Protein AF-A0A1J3JIP4-F1 (afdb_monomer_lite)

Secondary structure (DSSP, 8-state):
--------------------S--------------------SS------EEEEEE-S-TT-EEEEEEETTEEEEEEEETTEEEEEEEEE-SS-EEEEEEEE-TT-SSEEEEEEETTSEEEEEEEETTTTEEEEEEEEE-TTS--PPPTT--EEEE-TTSSEEEEEEETTEEEEEE--

Foldseek 3Di:
DDDDDDDDDDDDDDDDDDDDDDDDPPPDDPDPPDDPDDDDDPDFQPDFPDWDWDDALALVWIWIWTFRFQKIWIWTDDPPDIHTLDIDGHPAGWPDWDKDDAPVDNHIWIWTAGPLRKIWIWHADNVVRDIDTPDIDGPNVVPDDAAPVGWDWDQDNNRQWIWIDRYPPDIDIDGDD

Radius of gyration: 32.33 Å; chains: 1; bounding box: 63×103×50 Å

Sequence (177 aa):
LSSSFFAFGLLLFSLLPSLPPSFKILKARRRSAVDELDVATTHNPSSVSHSCVGNFTSPDDRNLILAKGNRLEIHRITGDSISLMMDIPIYGSIQNLQTFQHQDHASFNLFIATKKHQILVLQFDAKSQELITRAMTDVSALKHRPPECGEIDIIDPDCRIIGLYMCESYFEAFEIL

Organism: Noccaea caerulescens (NCBI:txid107243)

InterPro domains:
  IPR015943 WD40/YVTN repeat-like-containing domain superfamily [G3DSA:2.130.10.10] (47-176)
  IPR018846 RSE1/DDB1/CPSF1, first beta-propeller [PF10433] (47-175)
  IPR050358 RSE1/DDB1/CPSF1 [PTHR10644] (39-169)

Structure (mmCIF, N/CA/C/O backbone):
data_AF-A0A1J3JIP4-F1
#
_entry.id   AF-A0A1J3JIP4-F1
#
loop_
_atom_site.group_PDB
_atom_site.id
_atom_site.type_symbol
_atom_site.label_atom_id
_atom_site.label_alt_id
_atom_site.label_comp_id
_atom_site.label_asym_id
_atom_site.label_entity_id
_atom_site.label_seq_id
_atom_site.pdbx_PDB_ins_code
_atom_site.Cartn_x
_atom_site.Cartn_y
_atom_site.Cartn_z
_atom_site.occupancy
_atom_site.B_iso_or_equiv
_atom_site.auth_seq_id
_atom_site.auth_comp_id
_atom_site.auth_asym_id
_atom_site.auth_atom_id
_atom_site.pdbx_PDB_model_num
ATOM 1 N N . LEU A 1 1 ? 39.579 82.096 -28.771 1.00 41.53 1 LEU A N 1
ATOM 2 C CA . LEU A 1 1 ? 39.026 83.417 -29.160 1.00 41.53 1 LEU A CA 1
ATOM 3 C C . LEU A 1 1 ? 37.929 83.172 -30.186 1.00 41.53 1 LEU A C 1
ATOM 5 O O . LEU A 1 1 ? 38.173 82.358 -31.064 1.00 41.53 1 LEU A O 1
ATOM 9 N N . SER A 1 2 ? 36.786 83.863 -30.059 1.00 29.89 2 SER A N 1
ATOM 10 C CA . SER A 1 2 ? 35.488 83.657 -30.750 1.00 29.89 2 SER A CA 1
ATOM 11 C C . SER A 1 2 ? 34.520 82.783 -29.926 1.00 29.89 2 SER A C 1
ATOM 13 O O . SER A 1 2 ? 34.749 81.589 -29.800 1.00 29.89 2 SER A O 1
ATOM 15 N N . SER A 1 3 ? 33.670 83.376 -29.072 1.00 30.41 3 SER A N 1
ATOM 16 C CA . SER A 1 3 ? 32.350 84.005 -29.345 1.00 30.41 3 SER A CA 1
ATOM 17 C C . SER A 1 3 ? 31.227 82.946 -29.230 1.00 30.41 3 SER A C 1
ATOM 19 O O . SER A 1 3 ? 31.285 81.913 -29.875 1.00 30.41 3 SER A O 1
ATOM 21 N N . SER A 1 4 ? 30.380 82.975 -28.192 1.00 36.66 4 SER A N 1
ATOM 22 C CA . SER A 1 4 ? 29.176 83.807 -27.976 1.00 36.66 4 SER A CA 1
ATOM 23 C C . SER A 1 4 ? 27.884 83.002 -28.203 1.00 36.66 4 SER A C 1
ATOM 25 O O . SER A 1 4 ? 27.889 82.059 -28.982 1.00 36.66 4 SER A O 1
ATOM 27 N N . PHE A 1 5 ? 26.807 83.470 -27.560 1.00 36.44 5 PHE A N 1
ATOM 28 C CA . PHE A 1 5 ? 25.385 83.073 -27.591 1.00 36.44 5 PHE A CA 1
ATOM 29 C C . PHE A 1 5 ? 24.915 82.223 -26.394 1.00 36.44 5 PHE A C 1
ATOM 31 O O . PHE A 1 5 ? 25.268 81.059 -26.266 1.00 36.44 5 PHE A O 1
ATOM 38 N N . PHE A 1 6 ? 24.330 82.848 -25.355 1.00 33.25 6 PHE A N 1
ATOM 39 C CA . PHE A 1 6 ? 22.910 83.276 -25.223 1.00 33.25 6 PHE A CA 1
ATOM 40 C C . PHE A 1 6 ? 21.953 82.074 -25.265 1.00 33.25 6 PHE A C 1
ATOM 42 O O . PHE A 1 6 ? 22.053 81.263 -26.168 1.00 33.25 6 PHE A O 1
ATOM 49 N N . ALA A 1 7 ? 20.923 81.927 -24.439 1.00 37.44 7 ALA A N 1
ATOM 50 C CA . ALA A 1 7 ? 20.397 82.601 -23.254 1.00 37.44 7 ALA A CA 1
ATOM 51 C C . ALA A 1 7 ? 19.100 81.839 -22.889 1.00 37.44 7 ALA A C 1
ATOM 53 O O . ALA A 1 7 ? 18.689 80.940 -23.616 1.00 37.44 7 ALA A O 1
ATOM 54 N N . PHE A 1 8 ? 18.428 82.313 -21.838 1.00 33.09 8 PHE A N 1
ATOM 55 C CA . PHE A 1 8 ? 17.087 81.954 -21.361 1.00 33.09 8 PHE A CA 1
ATOM 56 C C . PHE A 1 8 ? 17.031 80.675 -20.519 1.00 33.09 8 PHE A C 1
ATOM 58 O O . PHE A 1 8 ? 17.262 79.582 -21.001 1.00 33.09 8 PHE A O 1
ATOM 65 N N . GLY A 1 9 ? 16.704 80.724 -19.233 1.00 32.09 9 GLY A N 1
ATOM 66 C CA . GLY A 1 9 ? 16.021 81.769 -18.481 1.00 32.09 9 GLY A CA 1
ATOM 67 C C . GLY A 1 9 ? 15.006 81.105 -17.555 1.00 32.09 9 GLY A C 1
ATOM 68 O O . GLY A 1 9 ? 14.533 80.013 -17.840 1.00 32.09 9 GLY A O 1
ATOM 69 N N . LEU A 1 10 ? 14.666 81.823 -16.488 1.00 39.12 10 LEU A N 1
ATOM 70 C CA . LEU A 1 10 ? 13.646 81.517 -15.483 1.00 39.12 10 LEU A CA 1
ATOM 71 C C . LEU A 1 10 ? 14.024 80.532 -14.365 1.00 39.12 10 LEU A C 1
ATOM 73 O O . LEU A 1 10 ? 13.653 79.366 -14.332 1.00 39.12 10 LEU A O 1
ATOM 77 N N . LEU A 1 11 ? 14.684 81.103 -13.351 1.00 36.88 11 LEU A N 1
ATOM 78 C CA . LEU A 1 11 ? 14.004 81.485 -12.101 1.00 36.88 11 LEU A CA 1
ATOM 79 C C . LEU A 1 11 ? 12.537 81.009 -12.006 1.00 36.88 11 LEU A C 1
ATOM 81 O O . LEU A 1 11 ? 11.672 81.613 -12.630 1.00 36.88 11 LEU A O 1
ATOM 85 N N . LEU A 1 12 ? 12.242 80.051 -11.128 1.00 37.03 12 LEU A N 1
ATOM 86 C CA . LEU A 1 12 ? 11.589 80.402 -9.866 1.00 37.03 12 LEU A CA 1
ATOM 87 C C . LEU A 1 12 ? 11.687 79.254 -8.855 1.00 37.03 12 LEU A C 1
ATOM 89 O O . LEU A 1 12 ? 11.083 78.194 -8.970 1.00 37.03 12 LEU A O 1
ATOM 93 N N . PHE A 1 13 ? 12.492 79.541 -7.846 1.00 39.09 13 PHE A N 1
ATOM 94 C CA . PHE A 1 13 ? 12.516 78.938 -6.530 1.00 39.09 13 PHE A CA 1
ATOM 95 C C . PHE A 1 13 ? 11.165 79.203 -5.843 1.00 39.09 13 PHE A C 1
ATOM 97 O O . PHE A 1 13 ? 10.874 80.362 -5.560 1.00 39.09 13 PHE A O 1
ATOM 104 N N . SER A 1 14 ? 10.369 78.175 -5.545 1.00 38.41 14 SER A N 1
ATOM 105 C CA . SER A 1 14 ? 9.436 78.180 -4.403 1.00 38.41 14 SER A CA 1
ATOM 106 C C . SER A 1 14 ? 8.641 76.877 -4.316 1.00 38.41 14 SER A C 1
ATOM 108 O O . SER A 1 14 ? 7.646 76.705 -5.002 1.00 38.41 14 SER A O 1
ATOM 110 N N . LEU A 1 15 ? 9.080 75.967 -3.442 1.00 36.06 15 LEU A N 1
ATOM 111 C CA . LEU A 1 15 ? 8.274 75.318 -2.392 1.00 36.06 15 LEU A CA 1
ATOM 112 C C . LEU A 1 15 ? 9.068 74.126 -1.820 1.00 36.06 15 LEU A C 1
ATOM 114 O O . LEU A 1 15 ? 9.252 73.092 -2.451 1.00 36.06 15 LEU A O 1
ATOM 118 N N . LEU A 1 16 ? 9.585 74.364 -0.613 1.00 37.41 16 LEU A N 1
ATOM 119 C CA . LEU A 1 16 ? 10.151 73.441 0.388 1.00 37.41 16 LEU A CA 1
ATOM 120 C C . LEU A 1 16 ? 9.261 72.186 0.632 1.00 37.41 16 LEU A C 1
ATOM 122 O O . LEU A 1 16 ? 8.097 72.250 0.239 1.00 37.41 16 LEU A O 1
ATOM 126 N N . PRO A 1 17 ? 9.687 71.114 1.363 1.00 45.16 17 PRO A N 1
ATOM 127 C CA . PRO A 1 17 ? 10.818 71.043 2.308 1.00 45.16 17 PRO A CA 1
ATOM 128 C C . PRO A 1 17 ? 11.694 69.752 2.307 1.00 45.16 17 PRO A C 1
ATOM 130 O O . PRO A 1 17 ? 11.268 68.647 1.993 1.00 45.16 17 PRO A O 1
ATOM 133 N N . SER A 1 18 ? 12.946 69.947 2.742 1.00 41.72 18 SER A N 1
ATOM 134 C CA . SER A 1 18 ? 13.859 69.057 3.496 1.00 41.72 18 SER A CA 1
ATOM 135 C C . SER A 1 18 ? 13.672 67.523 3.483 1.00 41.72 18 SER A C 1
ATOM 137 O O . SER A 1 18 ? 12.836 66.975 4.202 1.00 41.72 18 SER A O 1
ATOM 139 N N . LEU A 1 19 ? 14.613 66.827 2.829 1.00 45.75 19 LEU A N 1
ATOM 140 C CA . LEU A 1 19 ? 14.986 65.439 3.140 1.00 45.75 19 LEU A CA 1
ATOM 141 C C . LEU A 1 19 ? 15.787 65.362 4.462 1.00 45.75 19 LEU A C 1
ATOM 143 O O . LEU A 1 19 ? 16.731 66.139 4.623 1.00 45.75 19 LEU A O 1
ATOM 147 N N . PRO A 1 20 ? 15.525 64.391 5.358 1.00 48.91 20 PRO A N 1
ATOM 148 C CA . PRO A 1 20 ? 16.474 64.013 6.401 1.00 48.91 20 PRO A CA 1
ATOM 149 C C . PRO A 1 20 ? 17.624 63.143 5.837 1.00 48.91 20 PRO A C 1
ATOM 151 O O . PRO A 1 20 ? 17.411 62.338 4.923 1.00 48.91 20 PRO A O 1
ATOM 154 N N . PRO A 1 21 ? 18.855 63.266 6.372 1.00 50.38 21 PRO A N 1
ATOM 155 C CA . PRO A 1 21 ? 20.043 62.622 5.829 1.00 50.38 21 PRO A CA 1
ATOM 156 C C . PRO A 1 21 ? 20.290 61.287 6.534 1.00 50.38 21 PRO A C 1
ATOM 158 O O . PRO A 1 21 ? 20.864 61.265 7.616 1.00 50.38 21 PRO A O 1
ATOM 161 N N . SER A 1 22 ? 19.856 60.165 5.958 1.00 51.31 22 SER A N 1
ATOM 162 C CA . SER A 1 22 ? 20.448 58.835 6.225 1.00 51.31 22 SER A CA 1
ATOM 163 C C . SER A 1 22 ? 19.695 57.715 5.510 1.00 51.31 22 SER A C 1
ATOM 165 O O . SER A 1 22 ? 19.130 56.826 6.128 1.00 51.31 22 SER A O 1
ATOM 167 N N . PHE A 1 23 ? 19.761 57.685 4.183 1.00 35.78 23 PHE A N 1
ATOM 168 C CA . PHE A 1 23 ? 19.615 56.421 3.466 1.00 35.78 23 PHE A CA 1
ATOM 169 C C . PHE A 1 23 ? 20.739 56.322 2.447 1.00 35.78 23 PHE A C 1
ATOM 171 O O . PHE A 1 23 ? 20.711 56.919 1.373 1.00 35.78 23 PHE A O 1
ATOM 178 N N . LYS A 1 24 ? 21.784 55.580 2.826 1.00 42.09 24 LYS A N 1
ATOM 179 C CA . LYS A 1 24 ? 22.763 55.071 1.869 1.00 42.09 24 LYS A CA 1
ATOM 180 C C . LYS A 1 24 ? 21.974 54.303 0.814 1.00 42.09 24 LYS A C 1
ATOM 182 O O . LYS A 1 24 ? 21.288 53.340 1.148 1.00 42.09 24 LYS A O 1
ATOM 187 N N . ILE A 1 25 ? 22.071 54.738 -0.438 1.00 38.94 25 ILE A N 1
ATOM 188 C CA . ILE A 1 25 ? 21.542 54.016 -1.593 1.00 38.94 25 ILE A CA 1
ATOM 189 C C . ILE A 1 25 ? 22.296 52.684 -1.655 1.00 38.94 25 ILE A C 1
ATOM 191 O O . ILE A 1 25 ? 23.403 52.589 -2.187 1.00 38.94 25 ILE A O 1
ATOM 195 N N . LEU A 1 26 ? 21.718 51.648 -1.048 1.00 39.41 26 LEU A N 1
ATOM 196 C CA . LEU A 1 26 ? 22.127 50.274 -1.272 1.00 39.41 26 LEU A CA 1
ATOM 197 C C . LEU A 1 26 ? 21.696 49.938 -2.695 1.00 39.41 26 LEU A C 1
ATOM 199 O O . LEU A 1 26 ? 20.515 49.793 -3.001 1.00 39.41 26 LEU A O 1
ATOM 203 N N . LYS A 1 27 ? 22.698 49.900 -3.571 1.00 40.62 27 LYS A N 1
ATOM 204 C CA . LYS A 1 27 ? 22.640 49.449 -4.958 1.00 40.62 27 LYS A CA 1
ATOM 205 C C . LYS A 1 27 ? 21.668 48.269 -5.064 1.00 40.62 27 LYS A C 1
ATOM 207 O O . LYS A 1 27 ? 21.904 47.229 -4.448 1.00 40.62 27 LYS A O 1
ATOM 212 N N . ALA A 1 28 ? 20.581 48.452 -5.814 1.00 42.50 28 ALA A N 1
ATOM 213 C CA . ALA A 1 28 ? 19.571 47.430 -6.045 1.00 42.50 28 ALA A CA 1
ATOM 214 C C . ALA A 1 28 ? 20.239 46.174 -6.622 1.00 42.50 28 ALA A C 1
ATOM 216 O O . ALA A 1 28 ? 20.588 46.101 -7.801 1.00 42.50 28 ALA A O 1
ATOM 217 N N . ARG A 1 29 ? 20.461 45.181 -5.761 1.00 39.09 29 ARG A N 1
ATOM 218 C CA . ARG A 1 29 ? 20.856 43.841 -6.168 1.00 39.09 29 ARG A CA 1
ATOM 219 C C . ARG A 1 29 ? 19.580 43.184 -6.671 1.00 39.09 29 ARG A C 1
ATOM 221 O O . ARG A 1 29 ? 18.707 42.880 -5.865 1.00 39.09 29 ARG A O 1
ATOM 228 N N . ARG A 1 30 ? 19.470 42.973 -7.989 1.00 46.19 30 ARG A N 1
ATOM 229 C CA . ARG A 1 30 ? 18.530 41.995 -8.557 1.00 46.19 30 ARG A CA 1
ATOM 230 C C . ARG A 1 30 ? 18.787 40.673 -7.833 1.00 46.19 30 ARG A C 1
ATOM 232 O O . ARG A 1 30 ? 19.764 39.988 -8.123 1.00 46.19 30 ARG A O 1
ATOM 239 N N . ARG A 1 31 ? 17.967 40.361 -6.834 1.00 41.25 31 ARG A N 1
ATOM 240 C CA . ARG A 1 31 ? 17.798 38.996 -6.356 1.00 41.25 31 ARG A CA 1
ATOM 241 C C . ARG A 1 31 ? 16.720 38.414 -7.252 1.00 41.25 31 ARG A C 1
ATOM 243 O O . ARG A 1 31 ? 15.605 38.921 -7.294 1.00 41.25 31 ARG A O 1
ATOM 250 N N . SER A 1 32 ? 17.130 37.449 -8.057 1.00 41.25 32 SER A N 1
ATOM 251 C CA . SER A 1 32 ? 16.248 36.535 -8.763 1.00 41.25 32 SER A CA 1
ATOM 252 C C . SER A 1 32 ? 15.226 35.986 -7.768 1.00 41.25 32 SER A C 1
ATOM 254 O O . SER A 1 32 ? 15.609 35.304 -6.821 1.00 41.25 32 SER A O 1
ATOM 256 N N . ALA A 1 33 ? 13.957 36.338 -7.954 1.00 49.22 33 ALA A N 1
ATOM 257 C CA . ALA A 1 33 ? 12.847 35.647 -7.321 1.00 49.22 33 ALA A CA 1
ATOM 258 C C . ALA A 1 33 ? 12.774 34.259 -7.962 1.00 49.22 33 ALA A C 1
ATOM 260 O O . ALA A 1 33 ? 12.391 34.148 -9.124 1.00 49.22 33 ALA A O 1
ATOM 261 N N . VAL A 1 34 ? 13.244 33.235 -7.257 1.00 52.41 34 VAL A N 1
ATOM 262 C CA . VAL A 1 34 ? 13.053 31.839 -7.646 1.00 52.41 34 VAL A CA 1
ATOM 263 C C . VAL A 1 34 ? 12.633 31.097 -6.380 1.00 52.41 34 VAL A C 1
ATOM 265 O O . VAL A 1 34 ? 13.424 30.957 -5.451 1.00 52.41 34 VAL A O 1
ATOM 268 N N . ASP A 1 35 ? 11.356 30.724 -6.403 1.00 51.41 35 ASP A N 1
ATOM 269 C CA . ASP A 1 35 ? 10.651 29.687 -5.646 1.00 51.41 35 ASP A CA 1
ATOM 270 C C . ASP A 1 35 ? 10.394 29.888 -4.140 1.00 51.41 35 ASP A C 1
ATOM 272 O O . ASP A 1 35 ? 10.946 29.198 -3.292 1.00 51.41 35 ASP A O 1
ATOM 276 N N . GLU A 1 36 ? 9.418 30.746 -3.824 1.00 50.97 36 GLU A N 1
ATOM 277 C CA . GLU A 1 36 ? 8.516 30.550 -2.674 1.00 50.97 36 GLU A CA 1
ATOM 278 C C . GLU A 1 36 ? 7.135 30.142 -3.217 1.00 50.97 36 GLU A C 1
ATOM 280 O O . GLU A 1 36 ? 6.217 30.953 -3.321 1.00 50.97 36 GLU A O 1
ATOM 285 N N . LEU A 1 37 ? 7.004 28.893 -3.671 1.00 58.66 37 LEU A N 1
ATOM 286 C CA . LEU A 1 37 ? 5.710 28.317 -4.042 1.00 58.66 37 LEU A CA 1
ATOM 287 C C . LEU A 1 37 ? 5.263 27.361 -2.938 1.00 58.66 37 LEU A C 1
ATOM 289 O O . LEU A 1 37 ? 5.747 26.234 -2.860 1.00 58.66 37 LEU A O 1
ATOM 293 N N . ASP A 1 38 ? 4.311 27.805 -2.118 1.00 50.00 38 ASP A N 1
ATOM 294 C CA . ASP A 1 38 ? 3.584 26.923 -1.208 1.00 50.00 38 ASP A CA 1
ATOM 295 C C . ASP A 1 38 ? 2.490 26.181 -1.983 1.00 50.00 38 ASP A C 1
ATOM 297 O O . ASP A 1 38 ? 1.533 26.770 -2.494 1.00 50.00 38 ASP A O 1
ATOM 301 N N . VAL A 1 39 ? 2.635 24.859 -2.085 1.00 56.97 39 VAL A N 1
ATOM 302 C CA . VAL A 1 39 ? 1.637 23.980 -2.699 1.00 56.97 39 VAL A CA 1
ATOM 303 C C . VAL A 1 39 ? 0.696 23.478 -1.609 1.00 56.97 39 VAL A C 1
ATOM 305 O O . VAL A 1 39 ? 1.009 22.538 -0.881 1.00 56.97 39 VAL A O 1
ATOM 308 N N . ALA A 1 40 ? -0.481 24.091 -1.511 1.00 46.03 40 ALA A N 1
ATOM 309 C CA . ALA A 1 40 ? -1.568 23.622 -0.658 1.00 46.03 40 ALA A CA 1
ATOM 310 C C . ALA A 1 40 ? -2.608 22.863 -1.497 1.00 46.03 40 ALA A C 1
ATOM 312 O O . ALA A 1 40 ? -3.096 23.363 -2.510 1.00 46.03 40 ALA A O 1
ATOM 313 N N . THR A 1 41 ? -2.973 21.650 -1.081 1.00 48.50 41 THR A N 1
ATOM 314 C CA . THR A 1 41 ? -4.070 20.896 -1.706 1.00 48.50 41 THR A CA 1
ATOM 315 C C . THR A 1 41 ? -5.403 21.366 -1.118 1.00 48.50 41 THR A C 1
ATOM 317 O O . THR A 1 41 ? -5.719 21.076 0.029 1.00 48.50 41 THR A O 1
ATOM 320 N N . THR A 1 42 ? -6.193 22.128 -1.885 1.00 51.94 42 THR A N 1
ATOM 321 C CA . THR A 1 42 ? -7.498 22.664 -1.429 1.00 51.94 42 THR A CA 1
ATOM 322 C C . THR A 1 42 ? -8.599 21.596 -1.380 1.00 51.94 42 THR A C 1
ATOM 324 O O . THR A 1 42 ? -9.568 21.741 -0.642 1.00 51.94 42 THR A O 1
ATOM 327 N N . HIS A 1 43 ? -8.461 20.515 -2.153 1.00 50.41 43 HIS A N 1
ATOM 328 C CA . HIS A 1 43 ? -9.403 19.398 -2.182 1.00 50.41 43 HIS A CA 1
ATOM 329 C C . HIS A 1 43 ? -8.639 18.086 -2.371 1.00 50.41 43 HIS A C 1
ATOM 331 O O . HIS A 1 43 ? -7.778 17.988 -3.250 1.00 50.41 43 HIS A O 1
ATOM 337 N N . ASN A 1 44 ? -8.957 17.076 -1.560 1.00 56.12 44 ASN A N 1
ATOM 338 C CA . ASN A 1 44 ? -8.353 15.757 -1.707 1.00 56.12 44 ASN A CA 1
ATOM 339 C C . ASN A 1 44 ? -8.757 15.141 -3.060 1.00 56.12 44 ASN A C 1
ATOM 341 O O . ASN A 1 44 ? -9.894 15.317 -3.501 1.00 56.12 44 ASN A O 1
ATOM 345 N N . PRO A 1 45 ? -7.858 14.424 -3.750 1.00 59.78 45 PRO A N 1
ATOM 346 C CA . PRO A 1 45 ? -8.215 13.726 -4.981 1.00 59.78 45 PRO A CA 1
ATOM 347 C C . PRO A 1 45 ? -9.414 12.796 -4.734 1.00 59.78 45 PRO A C 1
ATOM 349 O O . PRO A 1 45 ? -9.384 11.959 -3.839 1.00 59.78 45 PRO A O 1
ATOM 352 N N . SER A 1 46 ? -10.487 12.957 -5.511 1.00 59.69 46 SER A N 1
ATOM 353 C CA . SER A 1 46 ? -11.719 12.160 -5.386 1.00 59.69 46 SER A CA 1
ATOM 354 C C . SER A 1 46 ? -11.763 10.960 -6.333 1.00 59.69 46 SER A C 1
ATOM 356 O O . SER A 1 46 ? -12.566 10.051 -6.132 1.00 59.69 46 SER A O 1
ATOM 358 N N . SER A 1 47 ? -10.897 10.938 -7.350 1.00 68.50 47 SER A N 1
ATOM 359 C CA . SER A 1 47 ? -10.791 9.819 -8.284 1.00 68.50 47 SER A CA 1
ATOM 360 C C . SER A 1 47 ? -10.062 8.653 -7.626 1.00 68.50 47 SER A C 1
ATOM 362 O O . SER A 1 47 ? -8.889 8.773 -7.268 1.00 68.50 47 SER A O 1
ATOM 364 N N . VAL A 1 48 ? -10.745 7.518 -7.513 1.00 74.31 48 VAL A N 1
ATOM 365 C CA . VAL A 1 48 ? -10.139 6.246 -7.111 1.00 74.31 48 VAL A CA 1
ATOM 366 C C . VAL A 1 48 ? -9.378 5.687 -8.311 1.00 74.31 48 VAL A C 1
ATOM 368 O O . VAL A 1 48 ? -9.964 5.518 -9.378 1.00 74.31 48 VAL A O 1
ATOM 371 N N . SER A 1 49 ? -8.075 5.452 -8.161 1.00 81.50 49 SER A N 1
ATOM 372 C CA . SER A 1 49 ? -7.249 4.814 -9.192 1.00 81.50 49 SER A CA 1
ATOM 373 C C . SER A 1 49 ? -7.257 3.297 -9.047 1.00 81.50 49 SER A C 1
ATOM 375 O O . SER A 1 49 ? -7.467 2.593 -10.027 1.00 81.50 49 SER A O 1
ATOM 377 N N . HIS A 1 50 ? -7.079 2.806 -7.821 1.00 86.19 50 HIS A N 1
ATOM 378 C CA . HIS A 1 50 ? -7.043 1.381 -7.508 1.00 86.19 50 HIS A CA 1
ATOM 379 C C . HIS A 1 50 ? -7.828 1.104 -6.234 1.00 86.19 50 HIS A C 1
ATOM 381 O O . HIS A 1 50 ? -7.920 1.950 -5.342 1.00 86.19 50 HIS A O 1
ATOM 387 N N . SER A 1 51 ? -8.379 -0.098 -6.140 1.00 90.69 51 SER A N 1
ATOM 388 C CA . SER A 1 51 ? -9.064 -0.568 -4.946 1.00 90.69 51 SER A CA 1
ATOM 389 C C . SER A 1 51 ? -8.780 -2.041 -4.737 1.00 90.69 51 SER A C 1
ATOM 391 O O . SER A 1 51 ? -8.850 -2.810 -5.697 1.00 90.69 51 SER A O 1
ATOM 393 N N . CYS A 1 52 ? -8.552 -2.447 -3.497 1.00 90.81 52 CYS A N 1
ATOM 394 C CA . CYS A 1 52 ? -8.559 -3.854 -3.133 1.00 90.81 52 CYS A CA 1
ATOM 395 C C . CYS A 1 52 ? -9.434 -4.083 -1.901 1.00 90.81 52 CYS A C 1
ATOM 397 O O . CYS A 1 52 ? -9.705 -3.174 -1.111 1.00 90.81 52 CYS A O 1
ATOM 399 N N . VAL A 1 53 ? -9.916 -5.315 -1.774 1.00 91.25 53 VAL A N 1
ATOM 400 C CA . VAL A 1 53 ? -10.709 -5.760 -0.634 1.00 91.25 53 VAL A CA 1
ATOM 401 C C . VAL A 1 53 ? -9.991 -6.940 -0.016 1.00 91.25 53 VAL A C 1
ATOM 403 O O . VAL A 1 53 ? -9.694 -7.913 -0.705 1.00 91.25 53 VAL A O 1
ATOM 406 N N . GLY A 1 54 ? -9.754 -6.859 1.283 1.00 87.88 54 GLY A N 1
ATOM 407 C CA . GLY A 1 54 ? -9.055 -7.891 2.025 1.00 87.88 54 GLY A CA 1
ATOM 408 C C . GLY A 1 54 ? -9.177 -7.652 3.515 1.00 87.88 54 GLY A C 1
ATOM 409 O O . GLY A 1 54 ? -9.609 -6.588 3.961 1.00 87.88 54 GLY A O 1
ATOM 410 N N . ASN A 1 55 ? -8.804 -8.654 4.289 1.00 88.62 55 ASN A N 1
ATOM 411 C CA . ASN A 1 55 ? -8.711 -8.509 5.729 1.00 88.62 55 ASN A CA 1
ATOM 412 C C . ASN A 1 55 ? -7.349 -7.863 5.960 1.00 88.62 55 ASN A C 1
ATOM 414 O O . ASN A 1 55 ? -6.358 -8.389 5.485 1.00 88.62 55 ASN A O 1
ATOM 418 N N . PHE A 1 56 ? -7.285 -6.663 6.529 1.00 86.81 56 PHE A N 1
ATOM 419 C CA . PHE A 1 56 ? -6.012 -5.935 6.643 1.00 86.81 56 PHE A CA 1
ATOM 420 C C . PHE A 1 56 ? -5.755 -5.462 8.067 1.00 86.81 56 PHE A C 1
ATOM 422 O O . PHE A 1 56 ? -4.649 -5.580 8.583 1.00 86.81 56 PHE A O 1
ATOM 429 N N . THR A 1 57 ? -6.804 -4.979 8.725 1.00 87.06 57 THR A N 1
ATOM 430 C CA . THR A 1 57 ? -6.737 -4.483 10.103 1.00 87.06 57 THR A CA 1
ATOM 431 C C . THR A 1 57 ? -6.849 -5.591 11.148 1.00 87.06 57 THR A C 1
ATOM 433 O O . THR A 1 57 ? -6.245 -5.497 12.214 1.00 87.06 57 THR A O 1
ATOM 436 N N . SER A 1 58 ? -7.601 -6.648 10.841 1.00 84.38 58 SER A N 1
ATOM 437 C CA . SER A 1 58 ? -7.819 -7.820 11.690 1.00 84.38 58 SER A CA 1
ATOM 438 C C . SER A 1 58 ? -8.228 -9.007 10.810 1.00 84.38 58 SER A C 1
ATOM 440 O O . SER A 1 58 ? -8.835 -8.780 9.763 1.00 84.38 58 SER A O 1
ATOM 442 N N . PRO A 1 59 ? -7.946 -10.263 11.204 1.00 83.50 59 PRO A N 1
ATOM 443 C CA . PRO A 1 59 ? -8.411 -11.448 10.481 1.00 83.50 59 PRO A CA 1
ATOM 444 C C . PRO A 1 59 ? -9.931 -11.569 10.367 1.00 83.50 59 PRO A C 1
ATOM 446 O O . PRO A 1 59 ? -10.393 -12.191 9.416 1.00 83.50 59 PRO A O 1
ATOM 449 N N . ASP A 1 60 ? -10.698 -10.956 11.266 1.00 86.00 60 ASP A N 1
ATOM 450 C CA . ASP A 1 60 ? -12.168 -11.002 11.229 1.00 86.00 60 ASP A CA 1
ATOM 451 C C . ASP A 1 60 ? -12.787 -9.779 10.536 1.00 86.00 60 ASP A C 1
ATOM 453 O O . ASP A 1 60 ? -13.969 -9.782 10.184 1.00 86.00 60 ASP A O 1
ATOM 457 N N . ASP A 1 61 ? -11.993 -8.727 10.322 1.00 86.12 61 ASP A N 1
ATOM 458 C CA . ASP A 1 61 ? -12.473 -7.470 9.763 1.00 86.12 61 ASP A CA 1
ATOM 459 C C . ASP A 1 61 ? -12.200 -7.396 8.270 1.00 86.12 61 ASP A C 1
ATOM 461 O O . ASP A 1 61 ? -11.066 -7.535 7.813 1.00 86.12 61 ASP A O 1
ATOM 465 N N . ARG A 1 62 ? -13.246 -7.092 7.500 1.00 90.75 62 ARG A N 1
ATOM 466 C CA . ARG A 1 62 ? -13.122 -6.862 6.065 1.00 90.75 62 ARG A CA 1
ATOM 467 C C . ARG A 1 62 ? -12.833 -5.392 5.796 1.00 90.75 62 ARG A C 1
ATOM 469 O O . ARG A 1 62 ? -13.600 -4.511 6.194 1.00 90.75 62 ARG A O 1
ATOM 476 N N . ASN A 1 63 ? -11.746 -5.119 5.087 1.00 92.56 63 ASN A N 1
ATOM 477 C CA . ASN A 1 63 ? -11.321 -3.770 4.750 1.00 92.56 63 ASN A CA 1
ATOM 478 C C . ASN A 1 63 ? -11.441 -3.504 3.247 1.00 92.56 63 ASN A C 1
ATOM 480 O O . ASN A 1 63 ? -11.172 -4.370 2.414 1.00 92.56 63 ASN A O 1
ATOM 484 N N . LEU A 1 64 ? -11.846 -2.280 2.917 1.00 93.19 64 LEU A N 1
ATOM 485 C CA . LEU A 1 64 ? -11.791 -1.721 1.573 1.00 93.19 64 LEU A CA 1
ATOM 486 C C . LEU A 1 64 ? -10.662 -0.699 1.545 1.00 93.19 64 LEU A C 1
ATOM 488 O O . LEU A 1 64 ? -10.722 0.318 2.233 1.00 93.19 64 LEU A O 1
ATOM 492 N N . ILE A 1 65 ? -9.641 -0.967 0.747 1.00 93.94 65 ILE A N 1
ATOM 493 C CA . ILE A 1 65 ? -8.478 -0.099 0.613 1.00 93.94 65 ILE A CA 1
ATOM 494 C C . ILE A 1 65 ? -8.591 0.612 -0.727 1.00 93.94 65 ILE A C 1
ATOM 496 O O . ILE A 1 65 ? -8.736 -0.029 -1.768 1.00 93.94 65 ILE A O 1
ATOM 500 N N . LEU A 1 66 ? -8.550 1.939 -0.697 1.00 92.62 66 LEU A N 1
ATOM 501 C CA . LEU A 1 66 ? -8.704 2.801 -1.859 1.00 92.62 66 LEU A CA 1
ATOM 502 C C . LEU A 1 66 ? -7.440 3.626 -2.063 1.00 92.62 66 LEU A C 1
ATOM 504 O O . LEU A 1 66 ? -7.000 4.353 -1.176 1.00 92.62 66 LEU A O 1
ATOM 508 N N . ALA A 1 67 ? -6.897 3.570 -3.270 1.00 90.75 67 ALA A N 1
ATOM 509 C CA . ALA A 1 67 ? -5.890 4.502 -3.737 1.00 90.75 67 ALA A CA 1
ATOM 510 C C . ALA A 1 67 ? -6.587 5.670 -4.440 1.00 90.75 67 ALA A C 1
ATOM 512 O O . ALA A 1 67 ? -7.261 5.483 -5.455 1.00 90.75 67 ALA A O 1
ATOM 513 N N . LYS A 1 68 ? -6.411 6.884 -3.924 1.00 89.25 68 LYS A N 1
ATOM 514 C CA . LYS A 1 68 ? -6.903 8.125 -4.531 1.00 89.25 68 LYS A CA 1
ATOM 515 C C . LYS A 1 68 ? -5.724 9.027 -4.863 1.00 89.25 68 LYS A C 1
ATOM 517 O O . LYS A 1 68 ? -5.259 9.810 -4.040 1.00 89.25 68 LYS A O 1
ATOM 522 N N . GLY A 1 69 ? -5.200 8.895 -6.080 1.00 84.44 69 GLY A N 1
ATOM 523 C CA . GLY A 1 69 ? -4.030 9.651 -6.532 1.00 84.44 69 GLY A CA 1
ATOM 524 C C . GLY A 1 69 ? -2.766 9.316 -5.731 1.00 84.44 69 GLY A C 1
ATOM 525 O O . GLY A 1 69 ? -2.113 8.309 -6.004 1.00 84.44 69 GLY A O 1
ATOM 526 N N . ASN A 1 70 ? -2.420 10.184 -4.776 1.00 84.81 70 ASN A N 1
ATOM 527 C CA . ASN A 1 70 ? -1.292 10.038 -3.852 1.00 84.81 70 ASN A CA 1
ATOM 528 C C . ASN A 1 70 ? -1.728 9.736 -2.408 1.00 84.81 70 ASN A C 1
ATOM 530 O O . ASN A 1 70 ? -0.910 9.817 -1.498 1.00 84.81 70 ASN A O 1
ATOM 534 N N . ARG A 1 71 ? -3.008 9.445 -2.173 1.00 88.69 71 ARG A N 1
ATOM 535 C CA . ARG A 1 71 ? -3.535 9.084 -0.856 1.00 88.69 71 ARG A CA 1
ATOM 536 C C . ARG A 1 71 ? -4.006 7.643 -0.838 1.00 88.69 71 ARG A C 1
ATOM 538 O O . ARG A 1 71 ? -4.560 7.151 -1.822 1.00 88.69 71 ARG A O 1
ATOM 545 N N . LEU A 1 72 ? -3.789 6.997 0.294 1.00 91.38 72 LEU A N 1
ATOM 546 C CA . LEU A 1 72 ? -4.289 5.679 0.620 1.00 91.38 72 LEU A CA 1
ATOM 547 C C . LEU A 1 72 ? -5.346 5.828 1.709 1.00 91.38 72 LEU A C 1
ATOM 549 O O . LEU A 1 72 ? -5.042 6.276 2.812 1.00 91.38 72 LEU A O 1
ATOM 553 N N . GLU A 1 73 ? -6.571 5.428 1.405 1.00 92.25 73 GLU A N 1
ATOM 554 C CA . GLU A 1 73 ? -7.657 5.375 2.374 1.00 92.25 73 GLU A CA 1
ATOM 555 C C . GLU A 1 73 ? -7.980 3.924 2.717 1.00 92.25 73 GLU A C 1
ATOM 557 O O . GLU A 1 73 ? -8.247 3.108 1.834 1.00 92.25 73 GLU A O 1
ATOM 562 N N . ILE A 1 74 ? -8.003 3.608 4.006 1.00 93.00 74 ILE A N 1
ATOM 563 C CA . ILE A 1 74 ? -8.407 2.300 4.514 1.00 93.00 74 ILE A CA 1
ATOM 564 C C . ILE A 1 74 ? -9.771 2.462 5.163 1.00 93.00 74 ILE A C 1
ATOM 566 O O . ILE A 1 74 ? -9.932 3.186 6.147 1.00 93.00 74 ILE A O 1
ATOM 570 N N . HIS A 1 75 ? -10.753 1.757 4.622 1.00 92.75 75 HIS A N 1
ATOM 571 C CA . HIS A 1 75 ? -12.115 1.706 5.127 1.00 92.75 75 HIS A CA 1
ATOM 572 C C . HIS A 1 75 ? -12.388 0.343 5.755 1.00 92.75 75 HIS A C 1
ATOM 574 O O . HIS A 1 75 ? -11.916 -0.690 5.277 1.00 92.75 75 HIS A O 1
ATOM 580 N N . ARG A 1 76 ? -13.176 0.320 6.824 1.00 92.69 76 ARG A N 1
ATOM 581 C CA . ARG A 1 76 ? -13.723 -0.903 7.418 1.00 92.69 76 ARG A CA 1
ATOM 582 C C . ARG A 1 76 ? -15.149 -1.093 6.952 1.00 92.69 76 ARG A C 1
ATOM 584 O O . ARG A 1 76 ? -15.937 -0.150 6.986 1.00 92.69 76 ARG A O 1
ATOM 591 N N . ILE A 1 77 ? -15.458 -2.312 6.534 1.00 92.50 77 ILE A N 1
ATOM 592 C CA . ILE A 1 77 ? -16.799 -2.715 6.134 1.00 92.50 77 ILE A CA 1
ATOM 593 C C . ILE A 1 77 ? -17.428 -3.444 7.320 1.00 92.50 77 ILE A C 1
ATOM 595 O O . ILE A 1 77 ? -16.969 -4.519 7.704 1.00 92.50 77 ILE A O 1
ATOM 599 N N . THR A 1 78 ? -18.483 -2.867 7.887 1.00 89.25 78 THR A N 1
ATOM 600 C CA . THR A 1 78 ? -19.253 -3.466 8.982 1.00 89.25 78 THR A CA 1
ATOM 601 C C . THR A 1 78 ? -20.709 -3.573 8.543 1.00 89.25 78 THR A C 1
ATOM 603 O O . THR A 1 78 ? -21.457 -2.593 8.603 1.00 89.25 78 TH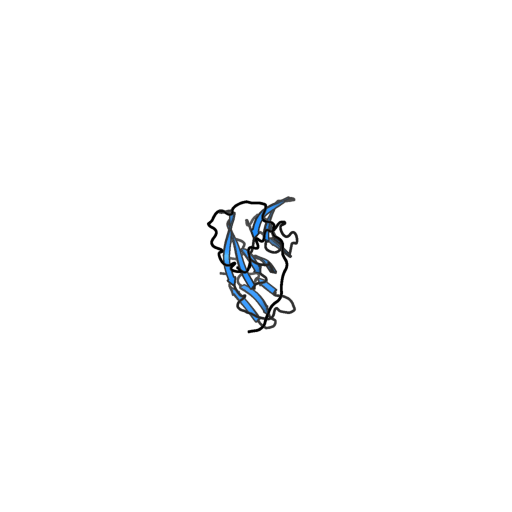R A O 1
ATOM 606 N N . GLY A 1 79 ? -21.108 -4.759 8.072 1.00 87.00 79 GLY A N 1
ATOM 607 C CA . GLY A 1 79 ? -22.439 -4.996 7.504 1.00 87.00 79 GLY A CA 1
ATOM 608 C C . GLY A 1 79 ? -22.727 -4.056 6.330 1.00 87.00 79 GLY A C 1
ATOM 609 O O . GLY A 1 79 ? -22.013 -4.085 5.331 1.00 87.00 79 GLY A O 1
ATOM 610 N N . ASP A 1 80 ? -23.731 -3.194 6.492 1.00 86.38 80 ASP A N 1
ATOM 611 C CA . ASP A 1 80 ? -24.155 -2.216 5.477 1.00 86.38 80 ASP A CA 1
ATOM 612 C C . ASP A 1 80 ? -23.401 -0.877 5.562 1.00 86.38 80 ASP A C 1
ATOM 614 O O . ASP A 1 80 ? -23.606 0.019 4.742 1.00 86.38 80 ASP A O 1
ATOM 618 N N . SER A 1 81 ? -22.539 -0.711 6.567 1.00 88.62 81 SER A N 1
ATOM 619 C CA . SER A 1 81 ? -21.796 0.526 6.802 1.00 88.62 81 SER A CA 1
ATOM 620 C C . SER A 1 81 ? -20.338 0.408 6.363 1.00 88.62 81 SER A C 1
ATOM 622 O O . SER A 1 81 ? -19.687 -0.620 6.557 1.00 88.62 81 SER A O 1
ATOM 624 N N . ILE A 1 82 ? -19.816 1.493 5.790 1.00 91.12 82 ILE A N 1
ATOM 625 C CA . ILE A 1 82 ? -18.403 1.651 5.447 1.00 91.12 82 ILE A CA 1
ATOM 626 C C . ILE A 1 82 ? -17.891 2.866 6.214 1.00 91.12 82 ILE A C 1
ATOM 628 O O . ILE A 1 82 ? -18.425 3.965 6.067 1.00 91.12 82 ILE A O 1
ATOM 632 N N . SER A 1 83 ? -16.871 2.667 7.044 1.00 91.75 83 SER A N 1
ATOM 633 C CA . SER A 1 83 ? -16.264 3.731 7.846 1.00 91.75 83 SER A CA 1
ATOM 634 C C . SER A 1 83 ? -14.791 3.898 7.496 1.00 91.75 83 SER A C 1
ATOM 636 O O . SER A 1 83 ? -14.038 2.922 7.541 1.00 91.75 83 SER A O 1
ATOM 638 N N . LEU A 1 84 ? -14.368 5.131 7.216 1.00 91.12 84 LEU A N 1
ATOM 639 C CA . LEU A 1 84 ? -12.957 5.468 7.038 1.00 91.12 84 LEU A CA 1
ATOM 640 C C . LEU A 1 84 ? -12.213 5.251 8.361 1.00 91.12 84 LEU A C 1
ATOM 642 O O . LEU A 1 84 ? -12.552 5.868 9.368 1.00 91.12 84 LEU A O 1
ATOM 646 N N . MET A 1 85 ? -11.207 4.380 8.349 1.00 90.56 85 MET A N 1
ATOM 647 C CA . MET A 1 85 ? -10.317 4.167 9.491 1.00 90.56 85 MET A CA 1
ATOM 648 C C . MET A 1 85 ? -9.068 5.036 9.400 1.00 90.56 85 MET A C 1
ATOM 650 O O . MET A 1 85 ? -8.628 5.574 10.410 1.00 90.56 85 MET A O 1
ATOM 654 N N . MET A 1 86 ? -8.483 5.151 8.206 1.00 89.62 86 MET A N 1
ATOM 655 C CA . MET A 1 86 ? -7.199 5.824 8.028 1.00 89.62 86 MET A CA 1
ATOM 656 C C . MET A 1 86 ? -7.091 6.468 6.646 1.00 89.62 86 MET A C 1
ATOM 658 O O . MET A 1 86 ? -7.523 5.873 5.662 1.00 89.62 86 MET A O 1
ATOM 662 N N . ASP A 1 87 ? -6.489 7.655 6.578 1.00 90.31 87 ASP A N 1
ATOM 663 C CA . ASP A 1 87 ? -6.114 8.355 5.342 1.00 90.31 87 ASP A CA 1
ATOM 664 C C . ASP A 1 87 ? -4.642 8.761 5.447 1.00 90.31 87 ASP A C 1
ATOM 666 O O . ASP A 1 87 ? -4.256 9.503 6.355 1.00 90.31 87 ASP A O 1
ATOM 670 N N . ILE A 1 88 ? -3.816 8.241 4.540 1.00 90.38 88 ILE A N 1
ATOM 671 C CA . ILE A 1 88 ? -2.363 8.399 4.570 1.00 90.38 88 ILE A CA 1
ATOM 672 C C . ILE A 1 88 ? -1.875 8.910 3.217 1.00 90.38 88 ILE A C 1
ATOM 674 O O . ILE A 1 88 ? -2.161 8.298 2.184 1.00 90.38 88 ILE A O 1
ATOM 678 N N . PRO A 1 89 ? -1.080 9.990 3.187 1.00 90.00 89 PRO A N 1
ATOM 679 C CA . PRO A 1 89 ? -0.395 10.395 1.973 1.00 90.00 89 PRO A CA 1
ATOM 680 C C . PRO A 1 89 ? 0.783 9.453 1.684 1.00 90.00 89 PRO A C 1
ATOM 682 O O . PRO A 1 89 ? 1.638 9.218 2.535 1.00 90.00 89 PRO A O 1
ATOM 685 N N . ILE A 1 90 ? 0.858 8.957 0.453 1.00 87.38 90 ILE A N 1
ATOM 686 C CA . ILE A 1 90 ? 1.996 8.213 -0.085 1.00 87.38 90 ILE A CA 1
ATOM 687 C C . ILE A 1 90 ? 2.785 9.141 -1.011 1.00 87.38 90 ILE A C 1
ATOM 689 O O . ILE A 1 90 ? 2.221 9.875 -1.827 1.00 87.38 90 ILE A O 1
ATOM 693 N N . TYR A 1 91 ? 4.113 9.112 -0.902 1.00 82.88 91 TYR A N 1
ATOM 694 C CA . TYR A 1 91 ? 5.010 9.912 -1.736 1.00 82.88 91 TYR A CA 1
ATOM 695 C C . TYR A 1 91 ? 5.141 9.333 -3.149 1.00 82.88 91 TYR A C 1
ATOM 697 O O . TYR A 1 91 ? 6.174 8.809 -3.546 1.00 82.88 91 TYR A O 1
ATOM 705 N N . GLY A 1 92 ? 4.084 9.448 -3.941 1.00 83.06 92 GLY A N 1
ATOM 706 C CA . GLY A 1 92 ? 4.057 8.945 -5.306 1.00 83.06 92 GLY A CA 1
ATOM 707 C C . GLY A 1 92 ? 2.636 8.764 -5.812 1.00 83.06 92 GLY A C 1
ATOM 708 O O . GLY A 1 92 ? 1.669 8.935 -5.076 1.00 83.06 92 GLY A O 1
ATOM 709 N N . SER A 1 93 ? 2.509 8.420 -7.091 1.00 84.69 93 SER A N 1
ATOM 710 C CA . SER A 1 93 ? 1.236 7.957 -7.644 1.00 84.69 93 SER A CA 1
ATOM 711 C C . SER A 1 93 ? 1.198 6.440 -7.535 1.00 84.69 93 SER A C 1
ATOM 713 O O . SER A 1 93 ? 2.108 5.775 -8.030 1.00 84.69 93 SER A O 1
ATOM 715 N N . ILE A 1 94 ? 0.161 5.915 -6.883 1.00 88.50 94 ILE A N 1
ATOM 716 C CA . ILE A 1 94 ? -0.040 4.472 -6.719 1.00 88.50 94 ILE A CA 1
ATOM 717 C C . ILE A 1 94 ? -0.428 3.878 -8.077 1.00 88.50 94 ILE A C 1
ATOM 719 O O . ILE A 1 94 ? -1.424 4.298 -8.677 1.00 88.50 94 ILE A O 1
ATOM 723 N N . GLN A 1 95 ? 0.374 2.929 -8.551 1.00 85.44 95 GLN A N 1
ATOM 724 C CA . GLN A 1 95 ? 0.187 2.217 -9.815 1.00 85.44 95 GLN A CA 1
ATOM 725 C C . GLN A 1 95 ? -0.415 0.836 -9.608 1.00 85.44 95 GLN A C 1
ATOM 727 O O . GLN A 1 95 ? -1.210 0.410 -10.432 1.00 85.44 95 GLN A O 1
ATOM 732 N N . ASN A 1 96 ? -0.077 0.166 -8.511 1.00 85.75 96 ASN A N 1
ATOM 733 C CA . ASN A 1 96 ? -0.674 -1.109 -8.163 1.00 85.75 96 ASN A CA 1
ATOM 734 C C . ASN A 1 96 ? -0.822 -1.229 -6.648 1.00 85.75 96 ASN A C 1
ATOM 736 O O . ASN A 1 96 ? -0.059 -0.635 -5.880 1.00 85.75 96 ASN A O 1
ATOM 740 N N . LEU A 1 97 ? -1.846 -1.966 -6.234 1.00 89.25 97 LEU A N 1
ATOM 741 C CA . LEU A 1 97 ? -2.241 -2.109 -4.844 1.00 89.25 97 LEU A CA 1
ATOM 742 C C . LEU A 1 97 ? -2.903 -3.472 -4.634 1.00 89.25 97 LEU A C 1
ATOM 744 O O . LEU A 1 97 ? -3.973 -3.736 -5.185 1.00 89.25 97 LEU A O 1
ATOM 748 N N . GLN A 1 98 ? -2.283 -4.321 -3.815 1.00 89.25 98 GLN A N 1
ATOM 749 C CA . GLN A 1 98 ? -2.773 -5.671 -3.532 1.00 89.25 98 GLN A CA 1
ATOM 750 C C . GLN A 1 98 ? -2.547 -6.053 -2.069 1.00 89.25 98 GLN A C 1
ATOM 752 O O . GLN A 1 98 ? -1.499 -5.782 -1.490 1.00 89.25 98 GLN A O 1
ATOM 757 N N . THR A 1 99 ? -3.543 -6.696 -1.465 1.00 89.38 99 THR A N 1
ATOM 758 C CA . THR A 1 99 ? -3.428 -7.292 -0.128 1.00 89.38 99 THR A CA 1
ATOM 759 C C . THR A 1 99 ? -3.037 -8.749 -0.244 1.00 89.38 99 THR A C 1
ATOM 761 O O . THR A 1 99 ? -3.617 -9.472 -1.054 1.00 89.38 99 THR A O 1
ATOM 764 N N . PHE A 1 100 ? -2.129 -9.191 0.612 1.00 86.94 100 PHE A N 1
ATOM 765 C CA . PHE A 1 100 ? -1.703 -10.580 0.668 1.00 86.94 100 PHE A CA 1
ATOM 766 C C . PHE A 1 100 ? -1.453 -11.006 2.116 1.00 86.94 100 PHE A C 1
ATOM 768 O O . PHE A 1 100 ? -1.210 -10.174 2.993 1.00 86.94 100 PHE A O 1
ATOM 775 N N . GLN A 1 101 ? -1.538 -12.307 2.380 1.00 84.38 101 GLN A N 1
ATOM 776 C CA . GLN A 1 101 ? -1.282 -12.879 3.698 1.00 84.38 101 GLN A CA 1
ATOM 777 C C . GLN A 1 101 ? -0.096 -13.824 3.597 1.00 84.38 101 GLN A C 1
ATOM 779 O O . GLN A 1 101 ? -0.118 -14.763 2.809 1.00 84.38 101 GLN A O 1
ATOM 784 N N . HIS A 1 102 ? 0.933 -13.591 4.403 1.00 76.69 102 HIS A N 1
ATOM 785 C CA . HIS A 1 102 ? 2.065 -14.504 4.440 1.00 76.69 102 HIS A CA 1
ATOM 786 C C . HIS A 1 102 ? 1.669 -15.807 5.156 1.00 76.69 102 HIS A C 1
ATOM 788 O O . HIS A 1 102 ? 1.006 -15.749 6.190 1.00 76.69 102 HIS A O 1
ATOM 794 N N . GLN A 1 103 ? 2.061 -16.971 4.623 1.00 68.88 103 GLN A N 1
ATOM 795 C CA . GLN A 1 103 ? 1.626 -18.286 5.134 1.00 68.88 103 GLN A CA 1
ATOM 796 C C . GLN A 1 103 ? 1.957 -18.483 6.624 1.00 68.88 103 GLN A C 1
ATOM 798 O O . GLN A 1 103 ? 1.148 -19.039 7.367 1.00 68.88 103 GLN A O 1
ATOM 803 N N . ASP A 1 104 ? 3.099 -17.955 7.069 1.00 65.69 104 ASP A N 1
ATOM 804 C CA . ASP A 1 104 ? 3.590 -18.120 8.442 1.00 65.69 104 ASP A CA 1
ATOM 805 C C . ASP A 1 104 ? 3.058 -17.061 9.422 1.00 65.69 104 ASP A C 1
ATOM 807 O O . ASP A 1 104 ? 3.247 -17.165 10.640 1.00 65.69 104 ASP A O 1
ATOM 811 N N . HIS A 1 105 ? 2.364 -16.032 8.925 1.00 66.44 105 HIS A N 1
ATOM 812 C CA . HIS A 1 105 ? 1.903 -14.916 9.739 1.00 66.44 105 HIS A CA 1
ATOM 813 C C . HIS A 1 105 ? 0.391 -14.699 9.621 1.00 66.44 105 HIS A C 1
ATOM 815 O O . HIS A 1 105 ? -0.179 -14.508 8.553 1.00 66.44 105 HIS A O 1
ATOM 821 N N . ALA A 1 106 ? -0.279 -14.622 10.773 1.00 71.19 106 ALA A N 1
ATOM 822 C CA . ALA A 1 106 ? -1.696 -14.252 10.855 1.00 71.19 106 ALA A CA 1
ATOM 823 C C . ALA A 1 106 ? -1.967 -12.777 10.486 1.00 71.19 106 ALA A C 1
ATOM 825 O O . ALA A 1 106 ? -3.105 -12.316 10.549 1.00 71.19 106 ALA A O 1
ATOM 826 N N . SER A 1 107 ? -0.921 -12.019 10.154 1.00 77.19 107 SER A N 1
ATOM 827 C CA . SER A 1 107 ? -1.017 -10.629 9.742 1.00 77.19 107 SER A CA 1
ATOM 828 C C . SER A 1 107 ? -1.042 -10.494 8.231 1.00 77.19 107 SER A C 1
ATOM 830 O O . SER A 1 107 ? -0.231 -11.082 7.517 1.00 77.19 107 SER A O 1
ATOM 832 N N . PHE A 1 108 ? -1.936 -9.636 7.771 1.00 86.19 108 PHE A N 1
ATOM 833 C CA . PHE A 1 108 ? -2.059 -9.273 6.376 1.00 86.19 108 PHE A CA 1
ATOM 834 C C . PHE A 1 108 ? -1.150 -8.095 6.052 1.00 86.19 108 PHE A C 1
ATOM 836 O O . PHE A 1 108 ? -0.979 -7.172 6.853 1.00 86.19 108 PHE A O 1
ATOM 843 N N . ASN A 1 109 ? -0.590 -8.136 4.854 1.00 88.94 109 ASN A N 1
ATOM 844 C CA . ASN A 1 109 ? 0.290 -7.118 4.323 1.00 88.94 109 ASN A CA 1
ATOM 845 C C . ASN A 1 109 ? -0.356 -6.463 3.104 1.00 88.94 109 ASN A C 1
ATOM 847 O O . ASN A 1 109 ? -1.168 -7.057 2.388 1.00 88.94 109 ASN A O 1
ATOM 851 N N . LEU A 1 110 ? 0.025 -5.217 2.872 1.00 89.88 110 LEU A N 1
ATOM 852 C CA . LEU A 1 110 ? -0.384 -4.420 1.734 1.00 89.88 110 LEU A CA 1
ATOM 853 C C . LEU A 1 110 ? 0.842 -4.146 0.875 1.00 89.88 110 LEU A C 1
ATOM 855 O O . LEU A 1 110 ? 1.769 -3.455 1.300 1.00 89.88 110 LEU A O 1
ATOM 859 N N . PHE A 1 111 ? 0.823 -4.684 -0.336 1.00 90.44 111 PHE A N 1
ATOM 860 C CA . PHE A 1 111 ? 1.776 -4.363 -1.379 1.00 90.44 111 PHE A CA 1
ATOM 861 C C . PHE A 1 111 ? 1.327 -3.108 -2.124 1.00 90.44 111 PHE A C 1
ATOM 863 O O . PHE A 1 111 ? 0.172 -3.005 -2.555 1.00 90.44 111 PHE A O 1
ATOM 870 N N . ILE A 1 112 ? 2.253 -2.171 -2.298 1.00 90.06 112 ILE A N 1
ATOM 871 C CA . ILE A 1 112 ? 2.049 -0.947 -3.063 1.00 90.06 112 ILE A CA 1
ATOM 872 C C . ILE A 1 112 ? 3.222 -0.772 -4.018 1.00 90.06 112 ILE A C 1
ATOM 874 O O . ILE A 1 112 ? 4.372 -0.676 -3.587 1.00 90.06 112 ILE A O 1
ATOM 878 N N . ALA A 1 113 ? 2.907 -0.648 -5.303 1.00 87.25 113 ALA A N 1
ATOM 879 C CA . ALA A 1 113 ? 3.850 -0.235 -6.331 1.00 87.25 113 ALA A CA 1
ATOM 880 C C . ALA A 1 113 ? 3.488 1.176 -6.802 1.00 87.25 113 ALA A C 1
ATOM 882 O O . ALA A 1 113 ? 2.323 1.495 -7.074 1.00 87.25 113 ALA A O 1
ATOM 883 N N . THR A 1 114 ? 4.483 2.053 -6.874 1.00 87.19 114 THR A N 1
ATOM 884 C CA . THR A 1 114 ? 4.305 3.432 -7.341 1.00 87.19 114 THR A CA 1
ATOM 885 C C . THR A 1 114 ? 4.834 3.608 -8.760 1.00 87.19 114 THR A C 1
ATOM 887 O O . THR A 1 114 ? 5.769 2.929 -9.167 1.00 87.19 114 THR A O 1
ATOM 890 N N . LYS A 1 115 ? 4.340 4.629 -9.473 1.00 82.19 115 LYS A N 1
ATOM 891 C CA . LYS A 1 115 ? 4.841 5.022 -10.809 1.00 82.19 115 LYS A CA 1
ATOM 892 C C . LYS A 1 115 ? 6.319 5.402 -10.869 1.00 82.19 115 LYS A C 1
ATOM 894 O O . LYS A 1 115 ? 6.863 5.604 -11.947 1.00 82.19 115 LYS A O 1
ATOM 899 N N . LYS A 1 116 ? 6.951 5.611 -9.716 1.00 80.31 116 LYS A N 1
ATOM 900 C CA . LYS A 1 116 ? 8.390 5.860 -9.624 1.00 80.31 116 LYS A CA 1
ATOM 901 C C . LYS A 1 116 ? 9.164 4.561 -9.389 1.00 80.31 116 LYS A C 1
ATOM 903 O O . LYS A 1 116 ? 10.305 4.646 -8.971 1.00 80.31 116 LYS A O 1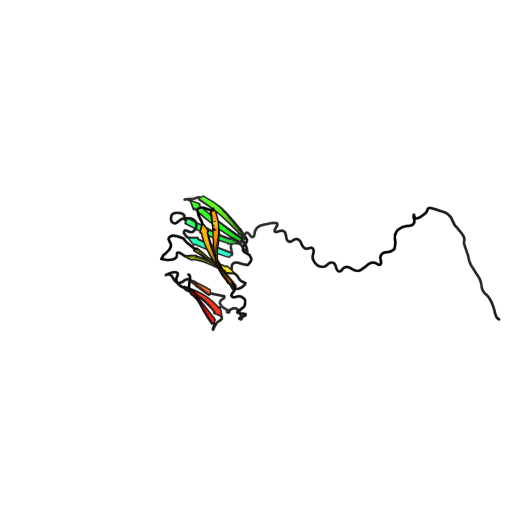
ATOM 908 N N . HIS A 1 117 ? 8.555 3.393 -9.603 1.00 80.25 117 HIS A N 1
ATOM 909 C CA . HIS A 1 117 ? 9.121 2.074 -9.308 1.00 80.25 117 HIS A CA 1
ATOM 910 C C . HIS A 1 117 ? 9.609 1.933 -7.856 1.00 80.25 117 HIS A C 1
ATOM 912 O O . HIS A 1 117 ? 10.599 1.261 -7.573 1.00 80.25 117 HIS A O 1
ATOM 918 N N . GLN A 1 118 ? 8.923 2.597 -6.919 1.00 85.12 118 GLN A N 1
ATOM 919 C CA . GLN A 1 118 ? 9.123 2.359 -5.491 1.00 85.12 118 GLN A CA 1
ATOM 920 C C . GLN A 1 118 ? 8.097 1.344 -5.017 1.00 85.12 118 GLN A C 1
ATOM 922 O O . GLN A 1 118 ? 6.893 1.534 -5.231 1.00 85.12 118 GLN A O 1
ATOM 927 N N . ILE A 1 119 ? 8.603 0.305 -4.371 1.00 87.12 119 ILE A N 1
ATOM 928 C CA . ILE A 1 119 ? 7.851 -0.803 -3.808 1.00 87.12 119 ILE A CA 1
ATOM 929 C C . ILE A 1 119 ? 7.795 -0.622 -2.303 1.00 87.12 119 ILE A C 1
ATOM 931 O O . ILE A 1 119 ? 8.812 -0.375 -1.647 1.00 87.12 119 ILE A O 1
ATOM 935 N N . LEU A 1 120 ? 6.598 -0.772 -1.758 1.00 88.25 120 LEU A N 1
ATOM 936 C CA . LEU A 1 120 ? 6.328 -0.664 -0.338 1.00 88.25 120 LEU A CA 1
ATOM 937 C C . LEU A 1 120 ? 5.503 -1.869 0.098 1.00 88.25 120 LEU A C 1
ATOM 939 O O . LEU A 1 120 ? 4.475 -2.181 -0.503 1.00 88.25 120 LEU A O 1
ATOM 943 N N . VAL A 1 121 ? 5.939 -2.507 1.178 1.00 89.56 121 VAL A N 1
ATOM 944 C CA . VAL A 1 121 ? 5.155 -3.512 1.895 1.00 89.56 121 VAL A CA 1
ATOM 945 C C . VAL A 1 121 ? 4.792 -2.924 3.247 1.00 89.56 121 VAL A C 1
ATOM 947 O O . VAL A 1 121 ? 5.665 -2.653 4.076 1.00 89.56 121 VAL A O 1
ATOM 950 N N . LEU A 1 122 ? 3.500 -2.696 3.456 1.00 89.88 122 LEU A N 1
ATOM 951 C CA . LEU A 1 122 ? 2.954 -2.126 4.681 1.00 89.88 122 LEU A CA 1
ATOM 952 C C . LEU A 1 122 ? 2.210 -3.195 5.473 1.00 89.88 122 LEU A C 1
ATOM 954 O O . LEU A 1 122 ? 1.499 -4.022 4.907 1.00 89.88 122 LEU A O 1
ATOM 958 N N . GLN A 1 123 ? 2.319 -3.126 6.790 1.00 90.06 123 GLN A N 1
ATOM 959 C CA . GLN A 1 123 ? 1.544 -3.930 7.721 1.00 90.06 123 GLN A CA 1
ATOM 960 C C . GLN A 1 123 ? 0.793 -3.007 8.675 1.00 90.06 123 GLN A C 1
ATOM 962 O O . GLN A 1 123 ? 1.340 -2.009 9.137 1.00 90.06 123 GLN A O 1
ATOM 967 N N . PHE A 1 124 ? -0.446 -3.353 9.007 1.00 89.56 124 PHE A N 1
ATOM 968 C CA . PHE A 1 124 ? -1.188 -2.665 10.056 1.00 89.56 124 PHE A CA 1
ATOM 969 C C . PHE A 1 124 ? -0.890 -3.281 11.426 1.00 89.56 124 PHE A C 1
ATOM 971 O O . PHE A 1 124 ? -1.001 -4.497 11.605 1.00 89.56 124 PHE A O 1
ATOM 978 N N . ASP A 1 125 ? -0.530 -2.446 12.401 1.00 88.69 125 ASP A N 1
ATOM 979 C CA . ASP A 1 125 ? -0.418 -2.859 13.798 1.00 88.69 125 ASP A CA 1
ATOM 980 C C . ASP A 1 125 ? -1.662 -2.430 14.580 1.00 88.69 125 ASP A C 1
ATOM 982 O O . ASP A 1 125 ? -1.898 -1.252 14.842 1.00 88.69 125 ASP A O 1
ATOM 986 N N . ALA A 1 126 ? -2.455 -3.415 14.999 1.00 85.00 126 ALA A N 1
ATOM 987 C CA . ALA A 1 126 ? -3.691 -3.182 15.736 1.00 85.00 126 ALA A CA 1
ATOM 988 C C . ALA A 1 126 ? -3.472 -2.569 17.130 1.00 85.00 126 ALA A C 1
ATOM 990 O O . ALA A 1 126 ? -4.404 -1.976 17.675 1.00 85.00 126 ALA A O 1
ATOM 991 N N . LYS A 1 127 ? -2.274 -2.702 17.721 1.00 86.69 127 LYS A N 1
ATOM 992 C CA . LYS A 1 127 ? -1.983 -2.160 19.059 1.00 86.69 127 LYS A CA 1
ATOM 993 C C . LYS A 1 127 ? -1.713 -0.662 19.022 1.00 86.69 127 LYS A C 1
ATOM 995 O O . LYS A 1 127 ? -2.229 0.065 19.865 1.00 86.69 127 LYS A O 1
ATOM 1000 N N . SER A 1 128 ? -0.893 -0.227 18.070 1.00 86.38 128 SER A N 1
ATOM 1001 C CA . SER A 1 128 ? -0.561 1.185 17.860 1.00 86.38 128 SER A CA 1
ATOM 1002 C C . SER A 1 128 ? -1.597 1.910 16.995 1.00 86.38 128 SER A C 1
ATOM 1004 O O . SER A 1 128 ? -1.682 3.130 17.059 1.00 86.38 128 SER A O 1
ATOM 1006 N N . GLN A 1 129 ? -2.419 1.169 16.241 1.00 85.44 129 GLN A N 1
ATOM 1007 C CA . GLN A 1 129 ? -3.287 1.690 15.179 1.00 85.44 129 GLN A CA 1
ATOM 1008 C C . GLN A 1 129 ? -2.523 2.472 14.101 1.00 85.44 129 GLN A C 1
ATOM 1010 O O . GLN A 1 129 ? -3.068 3.378 13.471 1.00 85.44 129 GLN A O 1
ATOM 1015 N N . GLU A 1 130 ? -1.273 2.088 13.855 1.00 87.88 130 GLU A N 1
ATOM 1016 C CA . GLU A 1 130 ? -0.406 2.706 12.856 1.00 87.88 130 GLU A CA 1
ATOM 1017 C C . GLU A 1 130 ? -0.046 1.716 11.740 1.00 87.88 130 GLU A C 1
ATOM 1019 O O . GLU A 1 130 ? -0.095 0.491 11.903 1.00 87.88 130 GLU A O 1
ATOM 1024 N N . LEU A 1 131 ? 0.321 2.261 10.576 1.00 88.81 131 LEU A N 1
ATOM 1025 C CA . LEU A 1 131 ? 0.950 1.481 9.517 1.00 88.81 131 LEU A CA 1
ATOM 1026 C C . LEU A 1 131 ? 2.455 1.413 9.721 1.00 88.81 131 LEU A C 1
ATOM 1028 O O . LEU A 1 131 ? 3.138 2.432 9.790 1.00 88.81 131 LEU A O 1
ATOM 1032 N N . ILE A 1 132 ? 2.966 0.190 9.721 1.00 89.75 132 ILE A N 1
ATOM 1033 C CA . ILE A 1 132 ? 4.384 -0.115 9.802 1.00 89.75 132 ILE A CA 1
ATOM 1034 C C . ILE A 1 132 ? 4.868 -0.513 8.411 1.00 89.75 132 ILE A C 1
ATOM 1036 O O . ILE A 1 132 ? 4.376 -1.471 7.814 1.00 89.75 132 ILE A O 1
ATOM 1040 N N . THR A 1 133 ? 5.873 0.192 7.903 1.00 90.19 133 THR A N 1
ATOM 1041 C CA . THR A 1 133 ? 6.581 -0.215 6.686 1.00 90.19 133 THR A CA 1
ATOM 1042 C C . THR A 1 133 ? 7.500 -1.388 7.009 1.00 90.19 133 THR A C 1
ATOM 1044 O O . THR A 1 133 ? 8.447 -1.239 7.780 1.00 90.19 133 THR A O 1
ATOM 1047 N N . ARG A 1 134 ? 7.223 -2.559 6.429 1.00 87.44 134 ARG A N 1
ATOM 1048 C CA . ARG A 1 134 ? 8.035 -3.774 6.597 1.00 87.44 134 ARG A CA 1
ATOM 1049 C C . ARG A 1 134 ? 9.203 -3.819 5.637 1.00 87.44 134 ARG A C 1
ATOM 1051 O O . ARG A 1 134 ? 10.326 -4.079 6.054 1.00 87.44 134 ARG A O 1
ATOM 1058 N N . ALA A 1 135 ? 8.933 -3.515 4.376 1.00 86.00 135 ALA A N 1
ATOM 1059 C CA . ALA A 1 135 ? 9.944 -3.442 3.342 1.00 86.00 135 ALA A CA 1
ATOM 1060 C C . ALA A 1 135 ? 9.706 -2.207 2.481 1.00 86.00 135 ALA A C 1
ATOM 1062 O O . ALA A 1 135 ? 8.567 -1.829 2.193 1.00 86.00 135 ALA A O 1
ATOM 1063 N N . MET A 1 136 ? 10.803 -1.579 2.081 1.00 86.94 136 MET A N 1
ATOM 1064 C CA . MET A 1 136 ? 10.812 -0.507 1.102 1.00 86.94 136 MET A CA 1
ATOM 1065 C C . MET A 1 136 ? 11.983 -0.746 0.165 1.00 86.94 136 MET A C 1
ATOM 1067 O O . MET A 1 136 ? 13.125 -0.863 0.612 1.00 86.94 136 MET A O 1
ATOM 1071 N N . THR A 1 137 ? 11.696 -0.793 -1.128 1.00 84.50 137 THR A N 1
ATOM 1072 C CA . THR A 1 137 ? 12.704 -1.021 -2.160 1.00 84.50 137 THR A CA 1
ATOM 1073 C C . THR A 1 137 ? 12.483 -0.023 -3.279 1.00 84.50 137 THR A C 1
ATOM 1075 O O . THR A 1 137 ? 11.366 0.162 -3.756 1.00 84.50 137 THR A O 1
ATOM 1078 N N . ASP A 1 138 ? 13.555 0.653 -3.674 1.00 83.75 138 ASP A N 1
ATOM 1079 C CA . ASP A 1 138 ? 13.531 1.588 -4.788 1.00 83.75 138 ASP A CA 1
ATOM 1080 C C . ASP A 1 138 ? 14.184 0.929 -6.000 1.00 83.75 138 ASP A C 1
ATOM 1082 O O . ASP A 1 138 ? 15.380 0.632 -5.992 1.00 83.75 138 ASP A O 1
ATOM 1086 N N . VAL A 1 139 ? 13.379 0.697 -7.030 1.00 78.38 139 VAL A N 1
ATOM 1087 C CA . VAL A 1 139 ? 13.788 0.047 -8.276 1.00 78.38 139 VAL A CA 1
ATOM 1088 C C . VAL A 1 139 ? 13.869 1.075 -9.417 1.00 78.38 139 VAL A C 1
ATOM 1090 O O . VAL A 1 139 ? 14.188 0.745 -10.554 1.00 78.38 139 VAL A O 1
ATOM 1093 N N . SER A 1 140 ? 13.700 2.371 -9.121 1.00 74.94 140 SER A N 1
ATOM 1094 C CA . SER A 1 140 ? 13.787 3.467 -10.102 1.00 74.94 140 SER A CA 1
ATOM 1095 C C . SER A 1 140 ? 15.150 3.591 -10.786 1.00 74.94 140 SER A C 1
ATOM 1097 O O . SER A 1 140 ? 15.258 4.147 -11.883 1.00 74.94 140 SER A O 1
ATOM 1099 N N . ALA A 1 141 ? 16.205 3.078 -10.144 1.00 67.75 141 ALA A N 1
ATOM 1100 C CA . ALA A 1 141 ? 17.549 3.032 -10.708 1.00 67.75 141 ALA A CA 1
ATOM 1101 C C . ALA A 1 141 ? 17.611 2.163 -11.974 1.00 67.75 141 ALA A C 1
ATOM 1103 O O . ALA A 1 141 ? 18.454 2.401 -12.846 1.00 67.75 141 ALA A O 1
ATOM 1104 N N . LEU A 1 142 ? 16.687 1.210 -12.112 1.00 63.72 142 LEU A N 1
ATOM 1105 C CA . LEU A 1 142 ? 16.500 0.391 -13.298 1.00 63.72 142 LEU A CA 1
ATOM 1106 C C . LEU A 1 142 ? 15.743 1.205 -14.355 1.00 63.72 142 LEU A C 1
ATOM 1108 O O . LEU A 1 142 ? 14.577 0.962 -14.650 1.00 63.72 142 LEU A O 1
ATOM 1112 N N . LYS A 1 143 ? 16.422 2.211 -14.920 1.00 56.47 143 LYS A N 1
ATOM 1113 C CA . LYS A 1 143 ? 15.915 3.078 -15.995 1.00 56.47 143 LYS A CA 1
ATOM 1114 C C . LYS A 1 143 ? 15.684 2.282 -17.275 1.00 56.47 143 LYS A C 1
ATOM 1116 O O . LYS A 1 143 ? 16.510 2.311 -18.189 1.00 56.47 143 LYS A O 1
ATOM 1121 N N . HIS A 1 144 ? 14.552 1.611 -17.364 1.00 62.25 144 HIS A N 1
ATOM 1122 C CA . HIS A 1 144 ? 14.146 0.937 -18.580 1.00 62.25 144 HIS A CA 1
ATOM 1123 C C . HIS A 1 144 ? 12.935 1.630 -19.213 1.00 62.25 144 HIS A C 1
ATOM 1125 O O . HIS A 1 144 ? 12.227 2.412 -18.577 1.00 62.25 144 HIS A O 1
ATOM 1131 N N . ARG A 1 145 ? 12.740 1.410 -20.517 1.00 66.44 145 ARG A N 1
ATOM 1132 C CA . ARG A 1 145 ? 11.575 1.927 -21.242 1.00 66.44 145 ARG A CA 1
ATOM 1133 C C . ARG A 1 145 ? 10.331 1.210 -20.705 1.00 66.44 145 ARG A C 1
ATOM 1135 O O . ARG A 1 145 ? 10.332 -0.011 -20.767 1.00 66.44 145 ARG A O 1
ATOM 1142 N N . PRO A 1 146 ? 9.279 1.914 -20.250 1.00 63.84 146 PRO A N 1
ATOM 1143 C CA . PRO A 1 146 ? 8.084 1.242 -19.754 1.00 63.84 146 PRO A CA 1
ATOM 1144 C C . PRO A 1 146 ? 7.520 0.302 -20.833 1.00 63.84 146 PRO A C 1
ATOM 1146 O O . PRO A 1 146 ? 7.568 0.647 -22.023 1.00 63.84 146 PRO A O 1
ATOM 1149 N N . PRO A 1 147 ? 7.008 -0.878 -20.450 1.00 64.25 147 PRO A N 1
ATOM 1150 C CA . PRO A 1 147 ? 6.494 -1.847 -21.401 1.00 64.25 1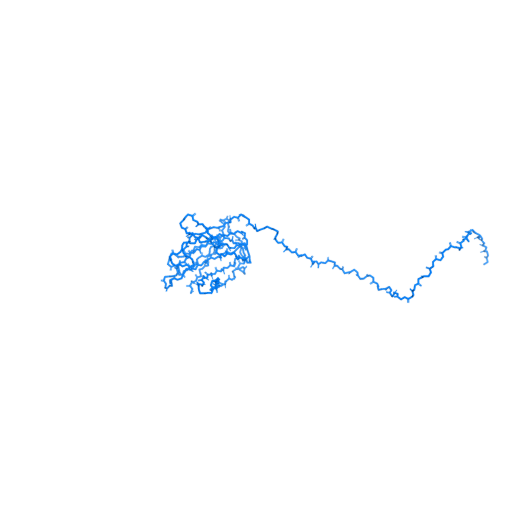47 PRO A CA 1
ATOM 1151 C C . PRO A 1 147 ? 5.204 -1.299 -22.017 1.00 64.25 147 PRO A C 1
ATOM 1153 O O . PRO A 1 147 ? 4.433 -0.604 -21.351 1.00 64.25 147 PRO A O 1
ATOM 1156 N N . GLU A 1 148 ? 4.937 -1.609 -23.287 1.00 60.59 148 GLU A N 1
ATOM 1157 C CA . GLU A 1 148 ? 3.756 -1.071 -23.985 1.00 60.59 148 GLU A CA 1
ATOM 1158 C C . GLU A 1 148 ? 2.429 -1.553 -23.367 1.00 60.59 148 GLU A C 1
ATOM 1160 O O . GLU A 1 148 ? 1.412 -0.875 -23.485 1.00 60.59 148 GLU A O 1
ATOM 1165 N N . CYS A 1 149 ? 2.454 -2.676 -22.638 1.00 62.09 149 CYS A N 1
ATOM 1166 C CA . CYS A 1 149 ? 1.316 -3.203 -21.877 1.00 62.09 149 CYS A CA 1
ATOM 1167 C C . CYS A 1 149 ? 1.159 -2.613 -20.460 1.00 62.09 149 CYS A C 1
ATOM 1169 O O . CYS A 1 149 ? 0.187 -2.942 -19.783 1.00 62.09 149 CYS A O 1
ATOM 1171 N N . GLY A 1 150 ? 2.071 -1.742 -20.013 1.00 64.75 150 GLY A N 1
ATOM 1172 C CA . GLY A 1 150 ? 2.141 -1.281 -18.622 1.00 64.75 150 GLY A CA 1
ATOM 1173 C C . GLY A 1 150 ? 2.839 -2.286 -17.699 1.00 64.75 150 GLY A C 1
ATOM 1174 O O . GLY A 1 150 ? 2.963 -3.464 -18.028 1.00 64.75 150 GLY A O 1
ATOM 1175 N N . GLU A 1 151 ? 3.367 -1.808 -16.569 1.00 66.44 151 GLU A N 1
ATOM 1176 C CA . GLU A 1 151 ? 4.010 -2.690 -15.583 1.00 66.44 151 GLU A CA 1
ATOM 1177 C C . GLU A 1 151 ? 2.974 -3.626 -14.965 1.00 66.44 151 GLU A C 1
ATOM 1179 O O . GLU A 1 151 ? 1.881 -3.193 -14.585 1.00 66.44 151 GLU A O 1
ATOM 1184 N N . ILE A 1 152 ? 3.331 -4.905 -14.887 1.00 72.62 152 ILE A N 1
ATOM 1185 C CA . ILE A 1 152 ? 2.501 -5.945 -14.286 1.00 72.62 152 ILE A CA 1
ATOM 1186 C C . ILE A 1 152 ? 3.244 -6.461 -13.064 1.00 72.62 152 ILE A C 1
ATOM 1188 O O . ILE A 1 152 ? 4.347 -6.996 -13.194 1.00 72.62 152 ILE A O 1
ATOM 1192 N N . ASP A 1 153 ? 2.603 -6.363 -11.903 1.00 75.06 153 ASP A N 1
ATOM 1193 C CA . ASP A 1 153 ? 3.107 -6.980 -10.682 1.00 75.06 153 ASP A CA 1
ATOM 1194 C C . ASP A 1 153 ? 2.253 -8.200 -10.362 1.00 75.06 153 ASP A C 1
ATOM 1196 O O . ASP A 1 153 ? 1.018 -8.136 -10.335 1.00 75.06 153 ASP A O 1
ATOM 1200 N N . ILE A 1 154 ? 2.927 -9.319 -10.134 1.00 78.94 154 ILE A N 1
ATOM 1201 C CA . ILE A 1 154 ? 2.317 -10.603 -9.823 1.00 78.94 154 ILE A CA 1
ATOM 1202 C C . ILE A 1 154 ? 2.826 -11.014 -8.452 1.00 78.94 154 ILE A C 1
ATOM 1204 O O . ILE A 1 154 ? 4.023 -11.220 -8.258 1.00 78.94 154 ILE A O 1
ATOM 1208 N N . ILE A 1 155 ? 1.909 -11.145 -7.502 1.00 82.00 155 ILE A N 1
ATOM 1209 C CA . ILE A 1 155 ? 2.209 -11.727 -6.198 1.00 82.00 155 ILE A CA 1
ATOM 1210 C C . ILE A 1 155 ? 1.915 -13.221 -6.289 1.00 82.00 155 ILE A C 1
ATOM 1212 O O . ILE A 1 155 ? 0.840 -13.627 -6.739 1.00 82.00 155 ILE A O 1
ATOM 1216 N N . ASP A 1 156 ? 2.886 -14.035 -5.892 1.00 81.25 156 ASP A N 1
ATOM 1217 C CA . ASP A 1 156 ? 2.730 -15.480 -5.785 1.00 81.25 156 ASP A CA 1
ATOM 1218 C C . ASP A 1 156 ? 1.558 -15.828 -4.841 1.00 81.25 156 ASP A C 1
ATOM 1220 O O . ASP A 1 156 ? 1.465 -15.231 -3.765 1.00 81.25 156 ASP A O 1
ATOM 1224 N N . PRO A 1 157 ? 0.667 -16.781 -5.179 1.00 74.00 157 PRO A N 1
ATOM 1225 C CA . PRO A 1 157 ? -0.416 -17.196 -4.284 1.00 74.00 157 PRO A CA 1
ATOM 1226 C C . PRO A 1 157 ? 0.076 -17.676 -2.913 1.00 74.00 157 PRO A C 1
ATOM 1228 O O . PRO A 1 157 ? -0.599 -17.448 -1.910 1.00 74.00 157 PRO A O 1
ATOM 1231 N N . ASP A 1 158 ? 1.268 -18.283 -2.862 1.00 73.94 158 ASP A N 1
ATOM 1232 C CA . ASP A 1 158 ? 1.914 -18.705 -1.614 1.00 73.94 158 ASP A CA 1
ATOM 1233 C C . ASP A 1 158 ? 2.638 -17.553 -0.889 1.00 73.94 158 ASP A C 1
ATOM 1235 O O . ASP A 1 158 ? 3.194 -17.747 0.192 1.00 73.94 158 ASP A O 1
ATOM 1239 N N . CYS A 1 159 ? 2.598 -16.338 -1.448 1.00 75.75 159 CYS A N 1
ATOM 1240 C CA . CYS A 1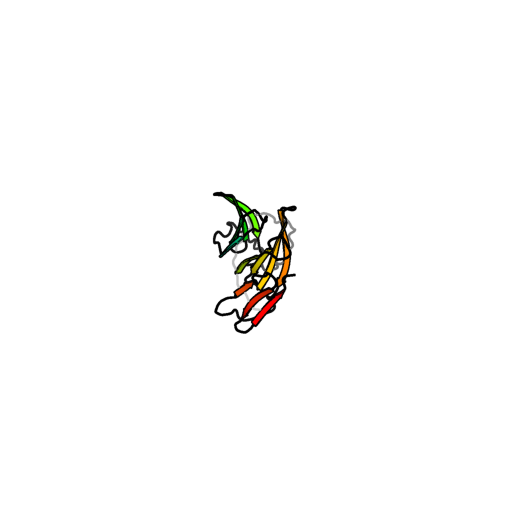 159 ? 3.153 -15.103 -0.892 1.00 75.75 159 CYS A CA 1
ATOM 1241 C C . CYS A 1 159 ? 4.651 -15.186 -0.570 1.00 75.75 159 CYS A C 1
ATOM 1243 O O . CYS A 1 159 ? 5.111 -14.580 0.402 1.00 75.75 159 CYS A O 1
ATOM 1245 N N . ARG A 1 160 ? 5.406 -15.935 -1.383 1.00 75.94 160 ARG A N 1
ATOM 1246 C CA . ARG A 1 160 ? 6.864 -16.081 -1.248 1.00 75.94 160 ARG A CA 1
ATOM 1247 C C . ARG A 1 160 ? 7.626 -15.110 -2.127 1.00 75.94 160 ARG A C 1
ATOM 1249 O O . ARG A 1 160 ? 8.683 -14.628 -1.742 1.00 75.94 160 ARG A O 1
ATOM 1256 N N . ILE A 1 161 ? 7.101 -14.843 -3.320 1.00 80.75 161 ILE A N 1
ATOM 1257 C CA . ILE A 1 161 ? 7.786 -14.050 -4.335 1.00 80.75 161 ILE A CA 1
ATOM 1258 C C . ILE A 1 161 ? 6.832 -13.001 -4.904 1.00 80.75 161 ILE A C 1
ATOM 1260 O O . ILE A 1 161 ? 5.662 -13.277 -5.172 1.00 80.75 161 ILE A O 1
ATOM 1264 N N . ILE A 1 162 ? 7.354 -11.800 -5.124 1.00 83.50 162 ILE A N 1
ATOM 1265 C CA . ILE A 1 162 ? 6.719 -10.752 -5.921 1.00 83.50 162 ILE A CA 1
ATOM 1266 C C . ILE A 1 162 ? 7.489 -10.661 -7.228 1.00 83.50 162 ILE A C 1
ATOM 1268 O O . ILE A 1 162 ? 8.671 -10.322 -7.238 1.00 83.50 162 ILE A O 1
ATOM 1272 N N . GLY A 1 163 ? 6.824 -10.988 -8.327 1.00 82.00 163 GLY A N 1
ATOM 1273 C CA . GLY A 1 163 ? 7.352 -10.820 -9.670 1.00 82.00 163 GLY A CA 1
ATOM 1274 C C . GLY A 1 163 ? 6.956 -9.466 -10.236 1.00 82.00 163 GLY A C 1
ATOM 1275 O O . GLY A 1 163 ? 5.766 -9.185 -10.368 1.00 82.00 163 GLY A O 1
ATOM 1276 N N . LEU A 1 164 ? 7.936 -8.650 -10.609 1.00 78.69 164 LEU A N 1
ATOM 1277 C CA . LEU A 1 164 ? 7.725 -7.375 -11.285 1.00 78.69 164 LEU A CA 1
ATOM 1278 C C . LEU A 1 164 ? 8.147 -7.494 -12.738 1.00 78.69 164 LEU A C 1
ATOM 1280 O O . LEU A 1 164 ? 9.315 -7.741 -13.058 1.00 78.69 164 LEU A O 1
ATOM 1284 N N . TYR A 1 165 ? 7.187 -7.286 -13.629 1.00 75.75 165 TYR A N 1
ATOM 1285 C CA . TYR A 1 165 ? 7.437 -7.203 -15.054 1.00 75.75 165 TYR A CA 1
ATOM 1286 C C . TYR A 1 165 ? 7.564 -5.738 -15.461 1.00 75.75 165 TYR A C 1
ATOM 1288 O O . TYR A 1 165 ? 6.578 -5.060 -15.757 1.00 75.75 165 TYR A O 1
ATOM 1296 N N . MET A 1 166 ? 8.804 -5.247 -15.446 1.00 67.62 166 MET A N 1
ATOM 1297 C CA . MET A 1 166 ? 9.101 -3.842 -15.724 1.00 67.62 166 MET A CA 1
ATOM 1298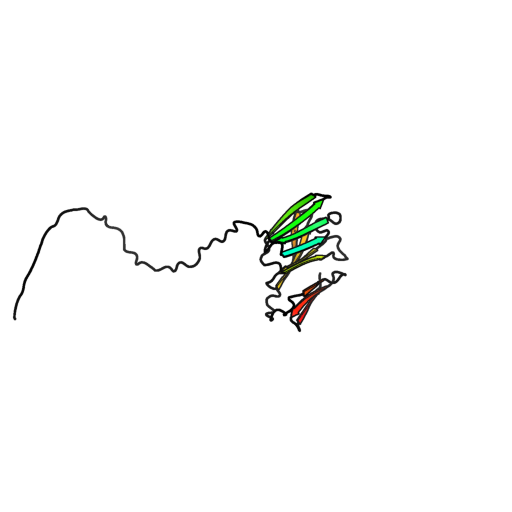 C C . MET A 1 166 ? 9.346 -3.565 -17.205 1.00 67.62 166 MET A C 1
ATOM 1300 O O . MET A 1 166 ? 9.198 -2.422 -17.616 1.00 67.62 166 MET A O 1
ATOM 1304 N N . CYS A 1 167 ? 9.728 -4.559 -18.016 1.00 64.31 167 CYS A N 1
ATOM 1305 C CA . CYS A 1 167 ? 10.007 -4.402 -19.451 1.00 64.31 167 CYS A CA 1
ATOM 1306 C C . CYS A 1 167 ? 9.785 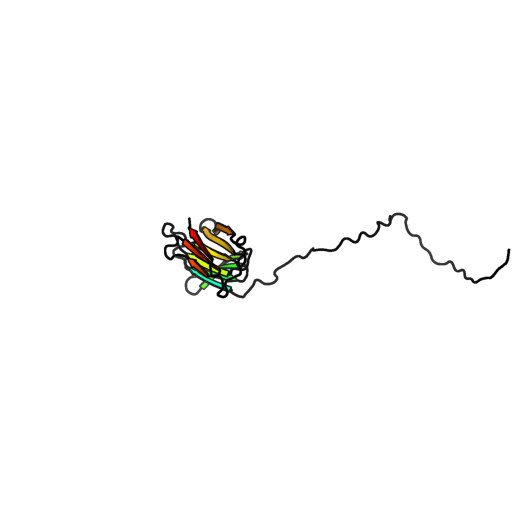-5.691 -20.235 1.00 64.31 167 CYS A C 1
ATOM 1308 O O . CYS A 1 167 ? 9.893 -6.773 -19.669 1.00 64.31 167 CYS A O 1
ATOM 1310 N N . GLU A 1 168 ? 9.638 -5.569 -21.563 1.00 66.31 168 GLU A N 1
ATOM 1311 C CA . GLU A 1 168 ? 9.472 -6.702 -22.492 1.00 66.31 168 GLU A CA 1
ATOM 1312 C C . GLU A 1 168 ? 10.470 -7.855 -22.264 1.00 66.31 168 GLU A C 1
ATOM 1314 O O . GLU A 1 168 ? 10.126 -9.024 -22.437 1.00 66.31 168 GLU A O 1
ATOM 1319 N N . SER A 1 169 ? 11.692 -7.538 -21.822 1.00 65.88 169 SER A N 1
ATOM 1320 C CA . SER A 1 169 ? 12.768 -8.502 -21.579 1.00 65.88 169 SER A CA 1
ATOM 1321 C C . SER A 1 169 ? 13.307 -8.527 -20.142 1.00 65.88 169 SER A C 1
ATOM 1323 O O . SER A 1 169 ? 14.351 -9.140 -19.922 1.00 65.88 169 SER A O 1
ATOM 1325 N N . TYR A 1 170 ? 12.676 -7.844 -19.178 1.00 71.06 170 TYR A N 1
ATOM 1326 C CA . TYR A 1 170 ? 13.186 -7.759 -17.802 1.00 71.06 170 TYR A CA 1
ATOM 1327 C C . TYR A 1 170 ? 12.101 -8.076 -16.772 1.00 71.06 170 TYR A C 1
ATOM 1329 O O . TYR A 1 170 ? 11.116 -7.347 -16.635 1.00 71.06 170 TYR A O 1
ATOM 1337 N N . PHE A 1 171 ? 12.329 -9.166 -16.043 1.00 76.19 171 PHE A N 1
ATOM 1338 C CA . PHE A 1 171 ? 11.513 -9.637 -14.933 1.00 76.19 171 PHE A CA 1
ATOM 1339 C C . PHE A 1 171 ? 12.396 -9.735 -13.694 1.00 76.19 171 PHE A C 1
ATOM 1341 O O . PHE A 1 171 ? 13.437 -10.396 -13.733 1.00 76.19 171 PHE A O 1
ATOM 1348 N N . GLU A 1 172 ? 11.977 -9.090 -12.612 1.00 75.56 172 GLU A N 1
ATOM 1349 C CA . GLU A 1 172 ? 12.671 -9.148 -11.330 1.00 75.56 172 GLU A CA 1
ATOM 1350 C C . GLU A 1 172 ? 11.767 -9.798 -10.288 1.00 75.56 172 GLU A C 1
ATOM 1352 O O . GLU A 1 172 ? 10.593 -9.456 -10.164 1.00 75.56 172 GLU A O 1
ATOM 1357 N N . ALA A 1 173 ? 12.317 -10.770 -9.568 1.00 79.88 173 ALA A N 1
ATOM 1358 C CA . ALA A 1 173 ? 11.623 -11.501 -8.524 1.00 79.88 173 ALA A CA 1
ATOM 1359 C C . ALA A 1 173 ? 12.196 -11.095 -7.167 1.00 79.88 173 ALA A C 1
ATOM 1361 O O . ALA A 1 173 ? 13.393 -11.255 -6.926 1.00 79.88 173 ALA A O 1
ATOM 1362 N N . PHE A 1 174 ? 11.334 -10.603 -6.285 1.00 79.44 174 PHE A N 1
ATOM 1363 C CA . PHE A 1 174 ? 11.677 -10.239 -4.917 1.00 79.44 174 PHE A CA 1
ATOM 1364 C C . PHE A 1 174 ? 11.116 -11.280 -3.963 1.00 79.44 174 PHE A C 1
ATOM 1366 O O . PHE A 1 174 ? 9.921 -11.567 -3.997 1.00 79.44 174 PHE A O 1
ATOM 1373 N N . GLU A 1 175 ? 11.966 -11.836 -3.108 1.00 78.06 175 GLU A N 1
ATOM 1374 C CA . GLU A 1 175 ? 11.516 -12.708 -2.027 1.00 78.06 175 GLU A CA 1
ATOM 1375 C C . GLU A 1 175 ? 10.878 -11.861 -0.918 1.00 78.06 175 GLU A C 1
ATOM 1377 O O . GLU A 1 175 ? 11.444 -10.855 -0.479 1.00 78.06 175 GLU A O 1
ATOM 1382 N N . ILE A 1 176 ? 9.675 -12.248 -0.498 1.00 72.69 176 ILE A N 1
ATOM 1383 C CA . ILE A 1 176 ? 8.980 -11.641 0.635 1.00 72.69 176 ILE A CA 1
ATOM 1384 C C . ILE A 1 176 ? 9.522 -12.319 1.897 1.00 72.69 176 ILE A C 1
ATOM 1386 O O . ILE A 1 176 ? 9.157 -13.459 2.184 1.00 72.69 176 ILE A O 1
ATOM 1390 N N . LEU A 1 177 ? 10.406 -11.619 2.614 1.00 59.19 177 LEU A N 1
ATOM 1391 C CA . LEU A 1 177 ? 10.936 -12.023 3.923 1.00 59.19 177 LEU A CA 1
ATOM 1392 C C . LEU A 1 177 ? 10.023 -11.594 5.077 1.00 59.19 177 LEU A C 1
ATOM 1394 O O . LEU A 1 177 ? 9.424 -10.494 4.986 1.00 59.19 177 LEU A O 1
#

pLDDT: mean 72.17, std 19.11, range [29.89, 93.94]